Protein AF-A0A7S1TC67-F1 (afdb_monomer_lite)

Secondary structure (DSSP, 8-state):
-EEEEEETTT--EEEE-SSPPPHHHHHHHHHHHHHHHHHHHHH----SS-----S------------------------------------TT-EEEEE-TTSEEEEEEEEETTEEEEEEEEHHHHHHHHHHHHHHHHHHHHHHHHHHHHHHHTT-

Radius of gyration: 23.47 Å; chains: 1; bounding box: 38×39×73 Å

Sequence (156 aa):
EKAFLFDIVSKLYIATDSSPVHTQDFELCSDMIEVTIDVSFIYQRKSPSLSLSSAPEQEDLKRTTTRETSSTNGGNQHGGSDTCRGAGTLTSQSIAIIRLSNDTVVYQCEVAQYLALSCILRAETYDANTGIVEYNIGVFQDGLHEVIAQRKHQVA

Foldseek 3Di:
DWKFKAQLVVLDTPDIDPDDDDPVLSVVVNVVSVVLVVVLVVPVDDDPDPPDDDDDDDDDDDDDDDDDDDDDDDDDDPPPPPPVPPQDSADQARWDWDQDPVQWIWIWGDLDRSIIMTDIDGNVVCVVQVVVVVVVSVVVSVVVVVVVVVVVVVVD

pLDDT: mean 77.47, std 24.87, range [26.7, 98.31]

Organism: NCBI:txid31354

Structure (mmCIF, N/CA/C/O backbone):
data_AF-A0A7S1TC67-F1
#
_entry.id   AF-A0A7S1TC67-F1
#
loop_
_atom_site.group_PDB
_atom_site.id
_atom_site.type_symbol
_atom_site.label_atom_id
_atom_site.label_alt_id
_atom_site.label_comp_id
_atom_site.label_asym_id
_atom_site.label_entity_id
_atom_site.label_seq_id
_atom_site.pdbx_PDB_ins_code
_atom_site.Cartn_x
_atom_site.Cartn_y
_atom_site.Cartn_z
_atom_site.occupancy
_atom_site.B_iso_or_equiv
_atom_site.auth_seq_id
_atom_site.auth_comp_id
_atom_site.auth_asym_id
_atom_site.auth_atom_id
_atom_site.pdbx_PDB_model_num
ATOM 1 N N . GLU A 1 1 ? 1.084 -0.417 -12.714 1.00 92.19 1 GLU A N 1
ATOM 2 C CA . GLU A 1 1 ? 1.202 0.338 -11.450 1.00 92.19 1 GLU A CA 1
ATOM 3 C C . GLU A 1 1 ? -0.201 0.519 -10.896 1.00 92.19 1 GLU A C 1
ATOM 5 O O . GLU A 1 1 ? -1.123 0.591 -11.704 1.00 92.19 1 GLU A O 1
ATOM 10 N N . LYS A 1 2 ? -0.380 0.492 -9.573 1.00 96.69 2 LYS A N 1
ATOM 11 C CA . LYS A 1 2 ? -1.704 0.416 -8.930 1.00 96.69 2 LYS A CA 1
ATOM 12 C C . LYS A 1 2 ? -1.658 0.983 -7.510 1.00 96.69 2 LYS A C 1
ATOM 14 O O . LYS A 1 2 ? -0.614 0.878 -6.874 1.00 96.69 2 LYS A O 1
ATOM 19 N N . ALA A 1 3 ? -2.758 1.537 -6.999 1.00 97.62 3 ALA A N 1
ATOM 20 C CA . ALA A 1 3 ? -2.868 1.971 -5.604 1.00 97.62 3 ALA A CA 1
ATOM 21 C C . ALA A 1 3 ? -4.184 1.519 -4.945 1.00 97.62 3 ALA A C 1
ATOM 23 O O . ALA A 1 3 ? -5.260 1.586 -5.545 1.00 97.62 3 ALA A O 1
ATOM 24 N N . PHE A 1 4 ? -4.104 1.106 -3.681 1.00 98.31 4 PHE A N 1
ATOM 25 C CA . PHE A 1 4 ? -5.228 0.646 -2.865 1.00 98.31 4 PHE A CA 1
ATOM 26 C C . PHE A 1 4 ? -5.176 1.250 -1.461 1.00 98.31 4 PHE A C 1
ATOM 28 O O . PHE A 1 4 ? -4.121 1.264 -0.829 1.00 98.31 4 PHE A O 1
ATOM 35 N N . LEU A 1 5 ? -6.328 1.677 -0.945 1.00 97.81 5 LEU A N 1
ATOM 36 C CA . LEU A 1 5 ? -6.517 2.064 0.451 1.00 97.81 5 LEU A CA 1
ATOM 37 C C . LEU A 1 5 ? -7.263 0.939 1.179 1.00 97.81 5 LEU A C 1
ATOM 39 O O . LEU A 1 5 ? -8.482 0.823 1.050 1.00 97.81 5 LEU A O 1
ATOM 43 N N . PHE A 1 6 ? -6.527 0.105 1.906 1.00 98.00 6 PHE A N 1
ATOM 44 C CA . PHE A 1 6 ? -7.026 -1.073 2.617 1.00 98.00 6 PHE A CA 1
ATOM 45 C C . PHE A 1 6 ? -7.480 -0.759 4.041 1.00 98.00 6 PHE A C 1
ATOM 47 O O . PHE A 1 6 ? -6.770 -0.068 4.767 1.00 98.00 6 PHE A O 1
ATOM 54 N N . ASP A 1 7 ? -8.587 -1.368 4.474 1.00 96.25 7 ASP A N 1
ATOM 55 C CA . ASP A 1 7 ? -8.760 -1.750 5.877 1.00 96.25 7 ASP A CA 1
ATOM 56 C C . ASP A 1 7 ? -7.858 -2.957 6.173 1.00 96.25 7 ASP A C 1
ATOM 58 O O . ASP A 1 7 ? -7.993 -4.041 5.598 1.00 96.25 7 ASP A O 1
ATOM 62 N N . ILE A 1 8 ? -6.925 -2.742 7.093 1.00 93.88 8 ILE A N 1
ATOM 63 C CA . ILE A 1 8 ? -5.867 -3.673 7.490 1.00 93.88 8 ILE A CA 1
ATOM 64 C C . ILE A 1 8 ? -6.437 -4.970 8.092 1.00 93.88 8 ILE A C 1
ATOM 66 O O . ILE A 1 8 ? -5.820 -6.034 7.953 1.00 93.88 8 ILE A O 1
ATOM 70 N N . VAL A 1 9 ? -7.598 -4.887 8.757 1.00 92.81 9 VAL A N 1
ATOM 71 C CA . VAL A 1 9 ? -8.208 -6.004 9.494 1.00 92.81 9 VAL A CA 1
ATOM 72 C C . VAL A 1 9 ? -9.054 -6.882 8.578 1.00 92.81 9 VAL A C 1
ATOM 74 O O . VAL A 1 9 ? -8.878 -8.097 8.577 1.00 92.81 9 VAL A O 1
ATOM 77 N N . SER A 1 10 ? -9.962 -6.293 7.791 1.00 96.19 10 SER A N 1
ATOM 78 C CA . SER A 1 10 ? -10.845 -7.061 6.897 1.00 96.19 10 SER A CA 1
ATOM 79 C C . SER A 1 10 ? -10.217 -7.434 5.549 1.00 96.19 10 SER A C 1
ATOM 81 O O . SER A 1 10 ? -10.817 -8.212 4.809 1.00 96.19 10 SER A O 1
ATOM 83 N N . LYS A 1 11 ? -9.044 -6.873 5.216 1.00 95.81 11 LYS A N 1
ATOM 84 C CA . LYS A 1 11 ? -8.396 -6.939 3.889 1.00 95.81 11 LYS A CA 1
ATOM 85 C C . LYS A 1 11 ? -9.242 -6.346 2.750 1.00 95.81 11 LYS A C 1
ATOM 87 O O . LYS A 1 11 ? -8.914 -6.519 1.580 1.00 95.81 11 LYS A O 1
ATOM 92 N N . LEU A 1 12 ? -10.316 -5.617 3.058 1.00 97.12 12 LEU A N 1
ATOM 93 C CA . LEU A 1 12 ? -11.130 -4.927 2.059 1.00 97.12 12 LEU A CA 1
ATOM 94 C C . LEU A 1 12 ? -10.482 -3.589 1.690 1.00 97.12 12 LEU A C 1
ATOM 96 O O . LEU A 1 12 ? -10.128 -2.807 2.572 1.00 97.12 12 LEU A O 1
ATOM 100 N N . TYR A 1 13 ? -10.373 -3.280 0.396 1.00 97.38 13 TYR A N 1
ATOM 101 C CA . TYR A 1 13 ? -10.018 -1.928 -0.034 1.00 97.38 13 TYR A CA 1
ATOM 102 C C . TYR A 1 13 ? -11.262 -1.029 -0.060 1.00 97.38 13 TYR A C 1
ATOM 104 O O . TYR A 1 13 ? -12.306 -1.385 -0.603 1.00 97.38 13 TYR A O 1
ATOM 112 N N . ILE A 1 14 ? -11.146 0.152 0.543 1.00 96.19 14 ILE A N 1
ATOM 113 C CA . ILE A 1 14 ? -12.201 1.173 0.615 1.00 96.19 14 ILE A CA 1
ATOM 114 C C . ILE A 1 14 ? -12.146 2.079 -0.621 1.00 96.19 14 ILE A C 1
ATOM 116 O O . ILE A 1 14 ? -13.174 2.551 -1.105 1.00 96.19 14 ILE A O 1
ATOM 120 N N . ALA A 1 15 ? -10.940 2.315 -1.141 1.00 97.19 15 ALA A N 1
ATOM 121 C CA . ALA A 1 15 ? -10.695 3.097 -2.345 1.00 97.19 15 ALA A CA 1
ATOM 122 C C . ALA A 1 15 ? -9.517 2.522 -3.142 1.00 97.19 15 ALA A C 1
ATOM 124 O O . ALA A 1 15 ? -8.658 1.820 -2.608 1.00 97.19 15 ALA A O 1
ATOM 125 N N . THR A 1 16 ? -9.479 2.836 -4.431 1.00 98.00 16 THR A N 1
ATOM 126 C CA . THR A 1 16 ? -8.395 2.497 -5.357 1.00 98.00 16 THR A CA 1
ATOM 127 C C . THR A 1 16 ? -8.344 3.556 -6.459 1.00 98.00 16 THR A C 1
ATOM 129 O O . THR A 1 16 ? -9.313 4.297 -6.646 1.00 98.00 16 THR A O 1
ATOM 132 N N . ASP A 1 17 ? -7.220 3.669 -7.163 1.00 96.81 17 ASP A N 1
ATOM 133 C CA . ASP A 1 17 ? -7.106 4.551 -8.325 1.00 96.81 17 ASP A CA 1
ATOM 134 C C . ASP A 1 17 ? -7.966 4.060 -9.512 1.00 96.81 17 ASP A C 1
ATOM 136 O O . ASP A 1 17 ? -8.466 2.933 -9.524 1.00 96.81 17 ASP A O 1
ATOM 140 N N . SER A 1 18 ? -8.130 4.908 -10.530 1.00 97.19 18 SER A N 1
ATOM 141 C CA . SER A 1 18 ? -9.044 4.681 -11.658 1.00 97.19 18 SER A CA 1
ATOM 142 C C . SER A 1 18 ? -8.618 3.594 -12.652 1.00 97.19 18 SER A C 1
ATOM 144 O O . SER A 1 18 ? -9.414 3.248 -13.529 1.00 97.19 18 SER A O 1
ATOM 146 N N . SER A 1 19 ? -7.400 3.047 -12.556 1.00 96.25 19 SER A N 1
ATOM 147 C CA . SER A 1 19 ? -6.997 1.912 -13.393 1.00 96.25 19 SER A CA 1
ATOM 148 C C . SER A 1 19 ? -7.781 0.634 -13.034 1.00 96.25 19 SER A C 1
ATOM 150 O O . SER A 1 19 ? -8.178 0.461 -11.876 1.00 96.25 19 SER A O 1
ATOM 152 N N . PRO A 1 20 ? -8.015 -0.287 -13.990 1.00 96.19 20 PRO A N 1
ATOM 153 C CA . PRO A 1 20 ? -8.668 -1.564 -13.708 1.00 96.19 20 PRO A CA 1
ATOM 154 C C . PRO A 1 20 ? -7.972 -2.342 -12.583 1.00 96.19 20 PRO A C 1
ATOM 156 O O . PRO A 1 20 ? -6.748 -2.370 -12.500 1.00 96.19 20 PRO A O 1
ATOM 159 N N . VAL A 1 21 ? -8.755 -2.990 -11.718 1.00 96.38 21 VAL A N 1
ATOM 160 C CA . VAL A 1 21 ? -8.229 -3.842 -10.641 1.00 96.38 21 VAL A CA 1
ATOM 161 C C . VAL A 1 21 ? -8.003 -5.255 -11.176 1.00 96.38 21 VAL A C 1
ATOM 163 O O . VAL A 1 21 ? -8.932 -5.872 -11.701 1.00 96.38 21 VAL A O 1
ATOM 166 N N . HIS A 1 22 ? -6.793 -5.785 -11.004 1.00 96.19 22 HIS A N 1
ATOM 167 C CA . HIS A 1 22 ? -6.491 -7.196 -11.233 1.00 96.19 22 HIS A CA 1
ATOM 168 C C . HIS A 1 22 ? -6.479 -7.965 -9.907 1.00 96.19 22 HIS A C 1
ATOM 170 O O . HIS A 1 22 ? -5.989 -7.467 -8.896 1.00 96.19 22 HIS A O 1
ATOM 176 N N . THR A 1 23 ? -6.988 -9.201 -9.907 1.00 96.25 23 THR A N 1
ATOM 177 C CA . THR A 1 23 ? -7.049 -10.045 -8.698 1.00 96.25 23 THR A CA 1
ATOM 178 C C . THR A 1 23 ? -5.665 -10.298 -8.097 1.00 96.25 23 THR A C 1
ATOM 180 O O . THR A 1 23 ? -5.510 -10.237 -6.884 1.00 96.25 23 THR A O 1
ATOM 183 N N . GLN A 1 24 ? -4.649 -10.486 -8.944 1.00 95.94 24 GLN A N 1
ATOM 184 C CA . GLN A 1 24 ? -3.265 -10.729 -8.519 1.00 95.94 24 GLN A CA 1
ATOM 185 C C . GLN A 1 24 ? -2.649 -9.533 -7.776 1.00 95.94 24 GLN A C 1
ATOM 187 O O . GLN A 1 24 ? -1.897 -9.730 -6.827 1.00 95.94 24 GLN A O 1
ATOM 192 N N . ASP A 1 25 ? -2.995 -8.300 -8.167 1.00 97.12 25 ASP A N 1
ATOM 193 C CA . ASP A 1 25 ? -2.539 -7.086 -7.476 1.00 97.12 25 ASP A CA 1
ATOM 194 C C . ASP A 1 25 ? -3.147 -7.000 -6.066 1.00 97.12 25 ASP A C 1
ATOM 196 O O . ASP A 1 25 ? -2.471 -6.625 -5.109 1.00 97.12 25 ASP A O 1
ATOM 200 N N . PHE A 1 26 ? -4.423 -7.381 -5.931 1.00 97.56 26 PHE A N 1
ATOM 201 C CA . PHE A 1 26 ? -5.113 -7.452 -4.643 1.00 97.56 26 PHE A CA 1
ATOM 202 C C . PHE A 1 26 ? -4.522 -8.542 -3.737 1.00 97.56 26 PHE A C 1
ATOM 204 O O . PHE A 1 26 ? -4.230 -8.258 -2.578 1.00 97.56 26 PHE A O 1
ATOM 211 N N . GLU A 1 27 ? -4.317 -9.756 -4.259 1.00 97.69 27 GLU A N 1
ATOM 212 C CA . GLU A 1 27 ? -3.705 -10.879 -3.530 1.00 97.69 27 GLU A CA 1
ATOM 213 C C . GLU A 1 27 ? -2.305 -10.497 -3.025 1.00 97.69 27 GLU A C 1
ATOM 215 O O . GLU A 1 27 ? -2.046 -10.550 -1.824 1.00 97.69 27 GLU A O 1
ATOM 220 N N . LEU A 1 28 ? -1.447 -9.970 -3.907 1.00 97.19 28 LEU A N 1
ATOM 221 C CA . LEU A 1 28 ? -0.097 -9.517 -3.562 1.00 97.19 28 LEU A CA 1
ATOM 222 C C . LEU A 1 28 ? -0.090 -8.433 -2.471 1.00 97.19 28 LEU A C 1
ATOM 224 O O . LEU A 1 28 ? 0.735 -8.472 -1.556 1.00 97.19 28 LEU A O 1
ATOM 228 N N . CYS A 1 29 ? -0.993 -7.450 -2.551 1.00 97.81 29 CYS A N 1
ATOM 229 C CA . CYS A 1 29 ? -1.106 -6.433 -1.509 1.00 97.81 29 CYS A CA 1
ATOM 230 C C . CYS A 1 29 ? -1.700 -6.980 -0.202 1.00 97.81 29 CYS A C 1
ATOM 232 O O . CYS A 1 29 ? -1.298 -6.505 0.858 1.00 97.81 29 CYS A O 1
ATOM 234 N N . SER A 1 30 ? -2.605 -7.964 -0.255 1.00 97.00 30 SER A N 1
ATOM 235 C CA . SER A 1 30 ? -3.173 -8.632 0.925 1.00 97.00 30 SER A CA 1
ATOM 236 C C . SER A 1 30 ? -2.093 -9.386 1.706 1.00 97.00 30 SER A C 1
ATOM 238 O O . SER A 1 30 ? -1.922 -9.137 2.903 1.00 97.00 30 SER A O 1
ATOM 240 N N . ASP A 1 31 ? -1.312 -10.221 1.014 1.00 97.56 31 ASP A N 1
ATOM 241 C CA . ASP A 1 31 ? -0.184 -10.975 1.577 1.00 97.56 31 ASP A CA 1
ATOM 242 C C . ASP A 1 31 ? 0.856 -10.027 2.199 1.00 97.56 31 ASP A C 1
ATOM 244 O O . ASP A 1 31 ? 1.359 -10.259 3.300 1.00 97.56 31 ASP A O 1
ATOM 248 N N . MET A 1 32 ? 1.127 -8.895 1.538 1.00 96.19 32 MET A N 1
ATOM 249 C CA . MET A 1 32 ? 2.003 -7.840 2.055 1.00 96.19 32 MET A CA 1
ATOM 250 C C . MET A 1 32 ? 1.502 -7.257 3.389 1.00 96.19 32 MET A C 1
ATOM 252 O O . MET A 1 32 ? 2.318 -7.003 4.274 1.00 96.19 32 MET A O 1
ATOM 256 N N . ILE A 1 33 ? 0.183 -7.084 3.588 1.00 95.75 33 ILE A N 1
ATOM 257 C CA . ILE A 1 33 ? -0.347 -6.644 4.895 1.00 95.75 33 ILE A CA 1
ATOM 258 C C . ILE A 1 33 ? -0.012 -7.672 5.989 1.00 95.75 33 ILE A C 1
ATOM 260 O O . ILE A 1 33 ? 0.333 -7.286 7.104 1.00 95.75 33 ILE A O 1
ATOM 264 N N . GLU A 1 34 ? -0.131 -8.970 5.700 1.00 94.94 34 GLU A N 1
ATOM 265 C CA . GLU A 1 34 ? 0.144 -10.034 6.677 1.00 94.94 34 GLU A CA 1
ATOM 266 C C . GLU A 1 34 ? 1.629 -10.094 7.040 1.00 94.94 34 GLU A C 1
ATOM 268 O O . GLU A 1 34 ? 1.964 -10.027 8.222 1.00 94.94 34 GLU A O 1
ATOM 273 N N . VAL A 1 35 ? 2.521 -10.072 6.043 1.00 94.94 35 VAL A N 1
ATOM 274 C CA . VAL A 1 35 ? 3.978 -10.027 6.261 1.00 94.94 35 VAL A CA 1
ATOM 275 C C . VAL A 1 35 ? 4.381 -8.822 7.117 1.00 94.94 35 VAL A C 1
ATOM 277 O O . VAL A 1 35 ? 5.131 -8.978 8.083 1.00 94.94 35 VAL A O 1
ATOM 280 N N . THR A 1 36 ? 3.867 -7.626 6.812 1.00 93.31 36 THR A N 1
ATOM 281 C CA . THR A 1 36 ? 4.156 -6.412 7.594 1.00 93.31 36 THR A CA 1
ATOM 282 C C . THR A 1 36 ? 3.664 -6.541 9.039 1.00 93.31 36 THR A C 1
ATOM 284 O O . THR A 1 36 ? 4.400 -6.218 9.974 1.00 93.31 36 THR A O 1
ATOM 287 N N . ILE A 1 37 ? 2.447 -7.056 9.246 1.00 91.81 37 ILE A N 1
ATOM 288 C CA . ILE A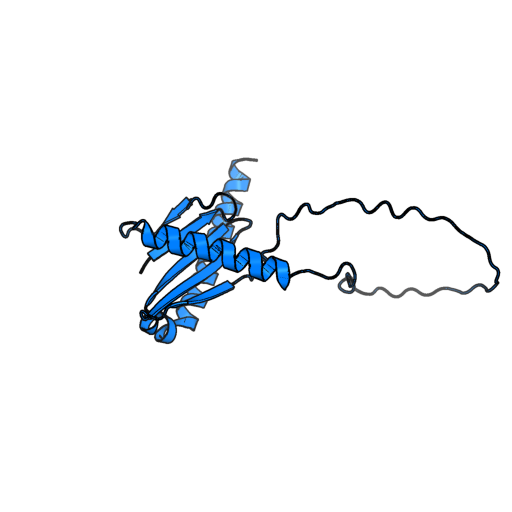 1 37 ? 1.873 -7.279 10.580 1.00 91.81 37 ILE A CA 1
ATOM 289 C C . ILE A 1 37 ? 2.712 -8.279 11.388 1.00 91.81 37 ILE A C 1
ATOM 291 O O . ILE A 1 37 ? 3.058 -7.983 12.535 1.00 91.81 37 ILE A O 1
ATOM 295 N N . ASP A 1 38 ? 3.058 -9.429 10.812 1.00 93.00 38 ASP A N 1
ATOM 296 C CA . ASP A 1 38 ? 3.784 -10.503 11.498 1.00 93.00 38 ASP A CA 1
ATOM 297 C C . ASP A 1 38 ? 5.206 -10.075 11.885 1.00 93.00 38 ASP A C 1
ATOM 299 O O . ASP A 1 38 ? 5.651 -10.302 13.016 1.00 93.00 38 ASP A O 1
ATOM 303 N N . VAL A 1 39 ? 5.903 -9.365 10.993 1.00 91.81 39 VAL A N 1
ATOM 304 C CA . VAL A 1 39 ? 7.220 -8.780 11.287 1.00 91.81 39 VAL A CA 1
ATOM 305 C C . VAL A 1 39 ? 7.111 -7.734 12.406 1.00 91.81 39 VAL A C 1
ATOM 307 O O . VAL A 1 39 ? 7.900 -7.776 13.358 1.00 91.81 39 VAL A O 1
ATOM 310 N N . SER A 1 40 ? 6.100 -6.856 12.381 1.00 89.06 40 SER A N 1
ATOM 311 C CA . SER A 1 40 ? 5.832 -5.927 13.490 1.00 89.06 40 SER A CA 1
ATOM 312 C C . SER A 1 40 ? 5.491 -6.652 14.803 1.00 89.06 40 SER A C 1
ATOM 314 O O . SER A 1 40 ? 5.948 -6.224 15.863 1.00 89.06 40 SER A O 1
ATOM 316 N N . PHE A 1 41 ? 4.772 -7.781 14.790 1.00 86.94 41 PHE A N 1
ATOM 317 C CA . PHE A 1 41 ? 4.498 -8.570 16.004 1.00 86.94 41 PHE A CA 1
ATOM 318 C C . PHE A 1 41 ? 5.761 -9.161 16.652 1.00 86.94 41 PHE A C 1
ATOM 320 O O . PHE A 1 41 ? 5.814 -9.311 17.883 1.00 86.94 41 PHE A O 1
ATOM 327 N N . ILE A 1 42 ? 6.774 -9.498 15.848 1.00 89.12 42 ILE A N 1
ATOM 328 C CA . ILE A 1 42 ? 8.058 -10.024 16.329 1.00 89.12 42 ILE A CA 1
ATOM 329 C C . ILE A 1 42 ? 8.927 -8.891 16.888 1.00 89.12 42 ILE A C 1
ATOM 331 O O . ILE A 1 42 ? 9.393 -8.993 18.026 1.00 89.12 42 ILE A O 1
ATOM 335 N N . TYR A 1 43 ? 9.130 -7.819 16.114 1.00 87.00 43 TYR A N 1
ATOM 336 C CA . TYR A 1 43 ? 10.167 -6.813 16.386 1.00 87.00 43 TYR A CA 1
ATOM 337 C C . TYR A 1 43 ? 9.662 -5.505 17.010 1.00 87.00 43 TYR A C 1
ATOM 339 O O . TYR A 1 43 ? 10.438 -4.814 17.665 1.00 87.00 43 TYR A O 1
ATOM 347 N N . GLN A 1 44 ? 8.374 -5.170 16.883 1.00 76.94 44 GLN A N 1
ATOM 348 C CA . GLN A 1 44 ? 7.792 -3.915 17.387 1.00 76.94 44 GLN A CA 1
ATOM 349 C C . GLN A 1 44 ? 7.105 -4.070 18.756 1.00 76.94 44 GLN A C 1
ATOM 351 O O . GLN A 1 44 ? 6.287 -3.248 19.180 1.00 76.94 44 GLN A O 1
ATOM 356 N N . ARG A 1 45 ? 7.475 -5.119 19.499 1.00 67.06 45 ARG A N 1
ATOM 357 C CA . ARG A 1 45 ? 7.039 -5.336 20.879 1.00 67.06 45 ARG A CA 1
ATOM 358 C C . ARG A 1 45 ? 7.707 -4.322 21.806 1.00 67.06 45 ARG A C 1
ATOM 360 O O . ARG A 1 45 ? 8.843 -4.519 22.232 1.00 67.06 45 ARG A O 1
ATOM 367 N N . LYS A 1 46 ? 6.973 -3.268 22.178 1.00 63.88 46 LYS A N 1
ATOM 368 C CA . LYS A 1 46 ? 7.345 -2.413 23.316 1.00 63.88 46 LYS A CA 1
ATOM 369 C C . LYS A 1 46 ? 7.562 -3.304 24.543 1.00 63.88 46 LYS A C 1
ATOM 371 O O . LYS A 1 46 ? 6.697 -4.115 24.879 1.00 63.88 46 LYS A O 1
ATOM 376 N N . SER A 1 47 ? 8.715 -3.175 25.193 1.00 55.81 47 SER A N 1
ATOM 377 C CA . SER A 1 47 ? 8.990 -3.862 26.454 1.00 55.81 47 SER A CA 1
ATOM 378 C C . SER A 1 47 ? 7.929 -3.480 27.500 1.00 55.81 47 SER A C 1
ATOM 380 O O . SER A 1 47 ? 7.534 -2.315 27.542 1.00 55.81 47 SER A O 1
ATOM 382 N N . PRO A 1 48 ? 7.498 -4.391 28.397 1.00 55.03 48 PRO A N 1
ATOM 383 C CA . PRO A 1 48 ? 6.593 -4.063 29.513 1.00 55.03 48 PRO A CA 1
ATOM 384 C C . PRO A 1 48 ? 7.174 -3.096 30.568 1.00 55.03 48 PRO A C 1
ATOM 386 O O . PRO A 1 48 ? 6.632 -2.954 31.660 1.00 55.03 48 PRO A O 1
ATOM 389 N N . SER A 1 49 ? 8.304 -2.461 30.269 1.00 51.78 49 SER A N 1
ATOM 390 C CA . SER A 1 49 ? 9.046 -1.517 31.094 1.00 51.78 49 SER A CA 1
ATOM 391 C C . SER A 1 49 ? 9.697 -0.465 30.186 1.00 51.78 49 SER A C 1
ATOM 393 O O . SER A 1 49 ? 9.932 -0.728 29.005 1.00 51.78 49 SER A O 1
ATOM 395 N N . LEU A 1 50 ? 9.998 0.712 30.755 1.00 50.28 50 LEU A N 1
ATOM 396 C CA . LEU A 1 50 ? 10.409 1.960 30.076 1.00 50.28 50 LEU A CA 1
ATOM 397 C C . LEU A 1 50 ? 9.272 2.848 29.529 1.00 50.28 50 LEU A C 1
ATOM 399 O O . LEU A 1 50 ? 9.415 3.511 28.507 1.00 50.28 50 LEU A O 1
ATOM 403 N N . SER A 1 51 ? 8.185 2.989 30.292 1.00 42.84 51 SER A N 1
ATOM 404 C CA . SER A 1 51 ? 7.433 4.252 30.325 1.00 42.84 51 SER A CA 1
ATOM 405 C C . SER A 1 51 ? 8.162 5.269 31.223 1.00 42.84 51 SER A C 1
ATOM 407 O O . SER A 1 51 ? 7.760 5.501 32.363 1.00 42.84 51 SER A O 1
ATOM 409 N N . LEU A 1 52 ? 9.269 5.838 30.738 1.00 48.28 52 LEU A N 1
ATOM 410 C CA . LEU A 1 52 ? 10.006 6.923 31.401 1.00 48.28 52 LEU A CA 1
ATOM 411 C C . LEU A 1 52 ? 10.298 8.048 30.395 1.00 48.28 52 LEU A C 1
ATOM 413 O O . LEU A 1 52 ? 10.595 7.759 29.243 1.00 48.28 52 LEU A O 1
ATOM 417 N N . SER A 1 53 ? 10.171 9.293 30.877 1.00 40.25 53 SER A N 1
ATOM 418 C CA . SER A 1 53 ? 10.263 10.587 30.165 1.00 40.25 53 SER A CA 1
ATOM 419 C C . SER A 1 53 ? 9.333 10.755 28.944 1.00 40.25 53 SER A C 1
ATOM 421 O O . SER A 1 53 ? 9.606 10.359 27.818 1.00 40.25 53 SER A O 1
ATOM 423 N N . SER A 1 54 ? 8.210 11.454 29.103 1.00 38.78 54 SER A N 1
ATOM 424 C CA . SER A 1 54 ? 8.250 12.919 28.994 1.00 38.78 54 SER A CA 1
ATOM 425 C C . SER A 1 54 ? 7.108 13.592 29.771 1.00 38.78 54 SER A C 1
ATOM 427 O O . SER A 1 54 ? 6.033 13.868 29.246 1.00 38.78 54 SER A O 1
ATOM 429 N N . ALA A 1 55 ? 7.380 13.908 31.035 1.00 40.00 55 ALA A N 1
ATOM 430 C CA . ALA A 1 55 ? 6.677 14.946 31.784 1.00 40.00 55 ALA A CA 1
ATOM 431 C C . ALA A 1 55 ? 7.723 16.005 32.181 1.00 40.00 55 ALA A C 1
ATOM 433 O O . ALA A 1 55 ? 8.847 15.613 32.509 1.00 40.00 55 ALA A O 1
ATOM 434 N N . PRO A 1 56 ? 7.416 17.312 32.109 1.00 37.62 56 PRO A N 1
ATOM 435 C CA . PRO A 1 56 ? 8.377 18.354 32.450 1.00 37.62 56 PRO A CA 1
ATOM 436 C C . PRO A 1 56 ? 8.664 18.355 33.955 1.00 37.62 56 PRO A C 1
ATOM 438 O O . PRO A 1 56 ? 7.751 18.225 34.771 1.00 37.62 56 PRO A O 1
ATOM 441 N N . GLU A 1 57 ? 9.934 18.519 34.314 1.00 34.28 57 GLU A N 1
ATOM 442 C CA . GLU A 1 57 ? 10.371 18.612 35.704 1.00 34.28 57 GLU A CA 1
ATOM 443 C C . GLU A 1 57 ? 9.829 19.890 36.364 1.00 34.28 57 GLU A C 1
ATOM 445 O O . GLU A 1 57 ? 10.028 21.001 35.872 1.00 34.28 57 GLU A O 1
ATOM 450 N N . GLN A 1 58 ? 9.189 19.730 37.521 1.00 38.72 58 GLN A N 1
ATOM 451 C CA . GLN A 1 58 ? 9.135 20.767 38.546 1.00 38.72 58 GLN A CA 1
ATOM 452 C C . GLN A 1 58 ? 9.823 20.211 39.788 1.00 38.72 58 GLN A C 1
ATOM 454 O O . GLN A 1 58 ? 9.341 19.257 40.399 1.00 38.72 58 GLN A O 1
ATOM 459 N N . GLU A 1 59 ? 10.967 20.797 40.141 1.00 40.41 59 GLU A N 1
ATOM 460 C CA . GLU A 1 59 ? 11.580 20.564 41.443 1.00 40.41 59 GLU A CA 1
ATOM 461 C C . GLU A 1 59 ? 10.671 21.122 42.543 1.00 40.41 59 GLU A C 1
ATOM 463 O O . GLU A 1 59 ? 10.316 22.299 42.510 1.00 40.41 59 GLU A O 1
ATOM 468 N N . ASP A 1 60 ? 10.387 20.323 43.573 1.00 34.16 60 ASP A N 1
ATOM 469 C CA . ASP A 1 60 ? 10.340 20.874 44.927 1.00 34.16 60 ASP A CA 1
ATOM 470 C C . ASP A 1 60 ? 10.815 19.846 45.969 1.00 34.16 60 ASP A C 1
ATOM 472 O O . ASP A 1 60 ? 10.717 18.627 45.807 1.00 34.16 60 ASP A O 1
ATOM 476 N N . LEU A 1 61 ? 11.408 20.360 47.040 1.00 47.94 61 LEU A N 1
ATOM 477 C CA . LEU A 1 61 ? 12.391 19.687 47.877 1.00 47.94 61 LEU A CA 1
ATOM 478 C C . LEU A 1 61 ? 11.899 19.573 49.324 1.00 47.94 61 LEU A C 1
ATOM 480 O O . LEU A 1 61 ? 11.906 20.572 50.047 1.00 47.94 61 LEU A O 1
ATOM 484 N N . LYS A 1 62 ? 11.610 18.353 49.824 1.00 34.41 62 LYS A N 1
ATOM 485 C CA . LYS A 1 62 ? 11.720 18.054 51.276 1.00 34.41 62 LYS A CA 1
ATOM 486 C C . LYS A 1 62 ? 11.665 16.568 51.703 1.00 34.41 62 LYS A C 1
ATOM 488 O O . LYS A 1 62 ? 10.610 15.957 51.770 1.00 34.41 62 LYS A O 1
ATOM 493 N N . ARG A 1 63 ? 12.802 16.133 52.271 1.00 31.09 63 ARG A N 1
ATOM 494 C CA . ARG A 1 63 ? 12.940 15.607 53.656 1.00 31.09 63 ARG A CA 1
ATOM 495 C C . ARG A 1 63 ? 12.538 14.154 53.999 1.00 31.09 63 ARG A C 1
ATOM 497 O O . ARG A 1 63 ? 11.482 13.893 54.555 1.00 31.09 63 ARG A O 1
ATOM 504 N N . THR A 1 64 ? 13.539 13.280 53.872 1.00 26.70 64 THR A N 1
ATOM 505 C CA . THR A 1 64 ? 14.179 12.500 54.967 1.00 26.70 64 THR A CA 1
ATOM 506 C C . THR A 1 64 ? 13.318 11.844 56.067 1.00 26.70 64 THR A C 1
ATOM 508 O O . THR A 1 64 ? 12.845 12.540 56.960 1.00 26.70 64 THR A O 1
ATOM 511 N N . THR A 1 65 ? 13.281 10.500 56.094 1.00 31.25 65 THR A N 1
ATOM 512 C CA . THR A 1 65 ? 13.369 9.534 57.244 1.00 31.25 65 THR A CA 1
ATOM 513 C C . THR A 1 65 ? 12.903 8.139 56.752 1.00 31.25 65 THR A C 1
ATOM 515 O O . THR A 1 65 ? 12.124 8.094 55.809 1.00 31.25 65 THR A O 1
ATOM 518 N N . THR A 1 66 ? 13.280 6.949 57.256 1.00 30.45 66 THR A N 1
ATOM 519 C CA . THR A 1 66 ? 14.445 6.414 58.013 1.00 30.45 66 THR A CA 1
ATOM 520 C C . THR A 1 66 ? 14.529 4.885 57.724 1.00 30.45 66 THR A C 1
ATOM 522 O O . THR A 1 66 ? 13.589 4.317 57.173 1.00 30.45 66 THR A O 1
ATOM 525 N N . ARG A 1 67 ? 15.645 4.201 58.037 1.00 34.03 67 ARG A N 1
ATOM 526 C CA . ARG A 1 67 ? 15.805 2.727 57.919 1.00 34.03 67 ARG A CA 1
ATOM 527 C C . ARG A 1 67 ? 14.976 1.949 58.959 1.00 34.03 67 ARG A C 1
ATOM 529 O O . ARG A 1 67 ? 14.936 2.397 60.095 1.00 34.03 67 ARG A O 1
ATOM 536 N N . GLU A 1 68 ? 14.508 0.736 58.626 1.00 28.72 68 GLU A N 1
ATOM 537 C CA . GLU A 1 68 ? 15.008 -0.523 59.238 1.00 28.72 68 GLU A CA 1
ATOM 538 C C . GLU A 1 68 ? 14.468 -1.823 58.586 1.00 28.72 68 GLU A C 1
ATOM 540 O O . GLU A 1 68 ? 13.635 -1.796 57.684 1.00 28.72 68 GLU A O 1
ATOM 545 N N . THR A 1 69 ? 15.064 -2.956 58.975 1.00 30.61 69 THR A N 1
ATOM 546 C CA . THR A 1 69 ? 15.038 -4.297 58.343 1.00 30.61 69 THR A CA 1
ATOM 547 C C . THR A 1 69 ? 14.067 -5.293 58.992 1.00 30.61 69 THR A C 1
ATOM 549 O O . THR A 1 69 ? 13.979 -5.309 60.215 1.00 30.61 69 THR A O 1
ATOM 552 N N . SER A 1 70 ? 13.498 -6.245 58.226 1.00 34.19 70 SER A N 1
ATOM 553 C CA . SER A 1 70 ? 13.577 -7.719 58.471 1.00 34.19 70 SER A CA 1
ATOM 554 C C . SER A 1 70 ? 12.569 -8.565 57.650 1.00 34.19 70 SER A C 1
ATOM 556 O O . SER A 1 70 ? 11.677 -8.044 56.989 1.00 34.19 70 SER A O 1
ATOM 558 N N . SER A 1 71 ? 12.800 -9.885 57.621 1.00 31.59 71 SER A N 1
ATOM 559 C CA . SER A 1 71 ? 12.239 -10.905 56.711 1.00 31.59 71 SER A CA 1
ATOM 560 C C . SER A 1 71 ? 10.802 -11.379 57.008 1.00 31.59 71 SER A C 1
ATOM 562 O O . SE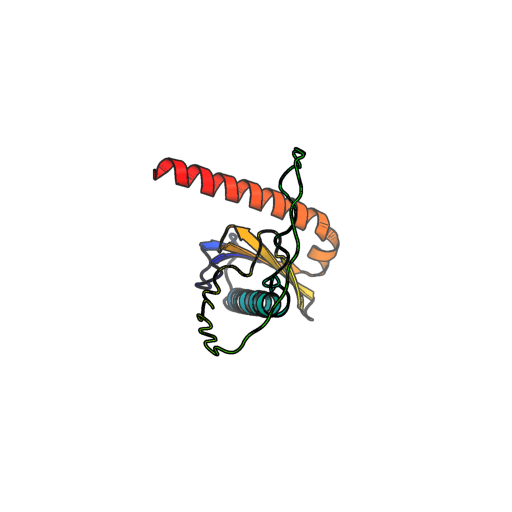R A 1 71 ? 10.432 -11.457 58.174 1.00 31.59 71 SER A O 1
ATOM 564 N N . THR A 1 72 ? 10.069 -11.913 56.009 1.00 29.34 72 THR A N 1
ATOM 565 C CA . THR A 1 72 ? 9.734 -13.370 55.900 1.00 29.34 72 THR A CA 1
ATOM 566 C C . THR A 1 72 ? 8.836 -13.764 54.699 1.00 29.34 72 THR A C 1
ATOM 568 O O . THR A 1 72 ? 7.959 -13.025 54.278 1.00 29.34 72 THR A O 1
ATOM 571 N N . ASN A 1 73 ? 9.093 -14.975 54.181 1.00 34.03 73 ASN A N 1
ATOM 572 C CA . ASN A 1 73 ? 8.239 -15.961 53.483 1.00 34.03 73 ASN A CA 1
ATOM 573 C C . ASN A 1 73 ? 6.974 -15.575 52.668 1.00 34.03 73 ASN A C 1
ATOM 575 O O . ASN A 1 73 ? 5.930 -15.271 53.226 1.00 34.03 73 ASN A O 1
ATOM 579 N N . GLY A 1 74 ? 7.006 -15.957 51.380 1.00 31.08 74 GLY A N 1
ATOM 580 C CA . GLY A 1 74 ? 6.162 -17.051 50.854 1.00 31.08 74 GLY A CA 1
ATOM 581 C C . GLY A 1 74 ? 4.719 -16.748 50.413 1.00 31.08 74 GLY A C 1
ATOM 582 O O . GLY A 1 74 ? 3.818 -16.639 51.235 1.00 31.08 74 GLY A O 1
ATOM 583 N N . GLY A 1 75 ? 4.462 -16.788 49.099 1.00 29.48 75 GLY A N 1
ATOM 584 C CA . GLY A 1 75 ? 3.101 -16.755 48.544 1.00 29.48 75 GLY A CA 1
ATOM 585 C C . GLY A 1 75 ? 3.075 -16.793 47.015 1.00 29.48 75 GLY A C 1
ATOM 586 O O . GLY A 1 75 ? 3.187 -15.760 46.365 1.00 29.48 75 GLY A O 1
ATOM 587 N N . ASN A 1 76 ? 2.939 -17.984 46.427 1.00 42.19 76 ASN A N 1
ATOM 588 C CA . ASN A 1 76 ? 2.966 -18.172 44.975 1.00 42.19 76 ASN A CA 1
ATOM 589 C C . ASN A 1 76 ? 1.560 -18.022 44.363 1.00 42.19 76 ASN A C 1
ATOM 591 O O . ASN A 1 76 ? 0.767 -18.957 44.435 1.00 42.19 76 ASN A O 1
ATOM 595 N N . GLN A 1 77 ? 1.254 -16.873 43.752 1.00 38.47 77 GLN A N 1
ATOM 596 C CA . GLN A 1 77 ? 0.054 -16.672 42.922 1.00 38.47 77 GLN A CA 1
ATOM 597 C C . GLN A 1 77 ? 0.380 -15.792 41.707 1.00 38.47 77 GLN A C 1
ATOM 599 O O . GLN A 1 77 ? 0.090 -14.597 41.686 1.00 38.47 77 GLN A O 1
ATOM 604 N N . HIS A 1 78 ? 0.992 -16.381 40.677 1.00 37.28 78 HIS A N 1
ATOM 605 C CA . HIS A 1 78 ? 1.188 -15.700 39.395 1.00 37.28 78 HIS A CA 1
ATOM 606 C C . HIS A 1 78 ? -0.086 -15.810 38.544 1.00 37.28 78 HIS A C 1
ATOM 608 O O . HIS A 1 78 ? -0.170 -16.587 37.597 1.00 37.28 78 HIS A O 1
ATOM 614 N N . GLY A 1 79 ? -1.105 -15.034 38.924 1.00 36.72 79 GLY A N 1
ATOM 615 C CA . GLY A 1 79 ? -2.287 -14.788 38.100 1.00 36.72 79 GLY A CA 1
ATOM 616 C C . GLY A 1 79 ? -1.926 -13.902 36.910 1.00 36.72 79 GLY A C 1
ATOM 617 O O . GLY A 1 79 ? -2.249 -12.718 36.903 1.00 36.72 79 GLY A O 1
ATOM 618 N N . GLY A 1 80 ? -1.215 -14.462 35.930 1.00 34.72 80 GLY A N 1
ATOM 619 C CA . GLY A 1 80 ? -0.945 -13.791 34.663 1.00 34.72 80 GLY A CA 1
ATOM 620 C C . GLY A 1 80 ? -2.249 -13.637 33.892 1.00 34.72 80 GLY A C 1
ATOM 621 O O . GLY A 1 80 ? -2.754 -14.609 33.343 1.00 34.72 80 GLY A O 1
ATOM 622 N N . SER A 1 81 ? -2.821 -12.432 33.876 1.00 42.34 81 SER A N 1
ATOM 623 C CA . SER A 1 81 ? -3.970 -12.149 33.022 1.00 42.34 81 SER A CA 1
ATOM 624 C C . SER A 1 81 ? -3.527 -12.167 31.562 1.00 42.34 81 SER A C 1
ATOM 626 O O . SER A 1 81 ? -2.716 -11.324 31.169 1.00 42.34 81 SER A O 1
ATOM 628 N N . ASP A 1 82 ? -4.099 -13.061 30.758 1.00 41.19 82 ASP A N 1
ATOM 629 C CA . ASP A 1 82 ? -3.966 -13.042 29.303 1.00 41.19 82 ASP A CA 1
ATOM 630 C C . ASP A 1 82 ? -4.636 -11.783 28.728 1.00 41.19 82 ASP A C 1
ATOM 632 O O . ASP A 1 82 ? -5.789 -11.778 28.301 1.00 41.19 82 ASP A O 1
ATOM 636 N N . THR A 1 83 ? -3.898 -10.674 28.719 1.00 43.75 83 THR A N 1
ATOM 637 C CA . THR A 1 83 ? -4.263 -9.425 28.039 1.00 43.75 83 THR A CA 1
ATOM 638 C C . THR A 1 83 ? -3.598 -9.332 26.667 1.00 43.75 83 THR A C 1
ATOM 640 O O . THR A 1 83 ? -3.221 -8.257 26.204 1.00 43.75 83 THR A O 1
ATOM 643 N N . CYS A 1 84 ? -3.532 -10.457 25.950 1.00 44.28 84 CYS A N 1
ATOM 644 C CA . CYS A 1 84 ? -3.187 -10.534 24.528 1.00 44.28 84 CYS A CA 1
ATOM 645 C C . CYS A 1 84 ? -4.318 -9.991 23.628 1.00 44.28 84 CYS A C 1
ATOM 647 O O . CYS A 1 84 ? -4.717 -10.594 22.635 1.00 44.28 84 CYS A O 1
ATOM 649 N N . ARG A 1 85 ? -4.814 -8.788 23.942 1.00 41.97 85 ARG A N 1
ATOM 650 C CA . ARG A 1 85 ? -5.752 -8.029 23.108 1.00 41.97 85 ARG A CA 1
ATOM 651 C C . ARG A 1 85 ? -4.969 -7.216 22.071 1.00 41.97 85 ARG A C 1
ATOM 653 O O . ARG A 1 85 ? -4.956 -5.988 22.089 1.00 41.97 85 ARG A O 1
ATOM 660 N N . GLY A 1 86 ? -4.256 -7.937 21.205 1.00 46.72 86 GLY A N 1
ATOM 661 C CA . GLY A 1 86 ? -3.398 -7.384 20.159 1.00 46.72 86 GLY A CA 1
ATOM 662 C C . GLY A 1 86 ? -4.202 -6.745 19.030 1.00 46.72 86 GLY A C 1
ATOM 663 O O . GLY A 1 86 ? -4.520 -7.405 18.049 1.00 46.72 86 GLY A O 1
ATOM 664 N N . ALA A 1 87 ? -4.517 -5.457 19.165 1.00 49.44 87 ALA A N 1
ATOM 665 C CA . ALA A 1 87 ? -5.165 -4.654 18.131 1.00 49.44 87 ALA A CA 1
ATOM 666 C C . ALA A 1 87 ? -4.515 -3.261 18.066 1.00 49.44 87 ALA A C 1
ATOM 668 O O . ALA A 1 87 ? -5.017 -2.305 18.655 1.00 49.44 87 ALA A O 1
ATOM 669 N N . GLY A 1 88 ? -3.369 -3.170 17.380 1.00 56.72 88 GLY A N 1
ATOM 670 C CA . GLY A 1 88 ? -2.580 -1.936 17.247 1.00 56.72 88 GLY A CA 1
ATOM 671 C C . GLY A 1 88 ? -1.068 -2.163 17.335 1.00 56.72 88 GLY A C 1
ATOM 672 O O . GLY A 1 88 ? -0.422 -1.633 18.235 1.00 56.72 88 GLY A O 1
ATOM 673 N N . THR A 1 89 ? -0.509 -2.992 16.447 1.00 58.47 89 THR A N 1
ATOM 674 C CA . THR A 1 89 ? 0.950 -3.194 16.313 1.00 58.47 89 THR A CA 1
ATOM 675 C C . THR A 1 89 ? 1.614 -2.218 15.350 1.00 58.47 89 THR A C 1
ATOM 677 O O . THR A 1 89 ? 2.801 -1.937 15.499 1.00 58.47 89 THR A O 1
ATOM 680 N N . LEU A 1 90 ? 0.854 -1.699 14.388 1.00 59.84 90 LEU A N 1
ATOM 681 C CA . LEU A 1 90 ? 1.307 -0.667 13.470 1.00 59.84 90 LEU A CA 1
ATOM 682 C C . LEU A 1 90 ? 1.236 0.697 14.168 1.00 59.84 90 LEU A C 1
ATOM 684 O O . LEU A 1 90 ? 0.364 0.953 15.005 1.00 59.84 90 LEU A O 1
ATOM 688 N N . THR A 1 91 ? 2.231 1.528 13.883 1.00 70.38 91 THR A N 1
ATOM 689 C CA . THR A 1 91 ? 2.268 2.933 14.279 1.00 70.38 91 THR A CA 1
ATOM 690 C C . THR A 1 91 ? 2.071 3.780 13.033 1.00 70.38 91 THR A C 1
ATOM 692 O O . THR A 1 91 ? 2.441 3.361 11.938 1.00 70.38 91 THR A O 1
ATOM 695 N N . SER A 1 92 ? 1.650 5.032 13.197 1.00 68.19 92 SER A N 1
ATOM 696 C CA . SER A 1 92 ? 1.454 5.988 12.092 1.00 68.19 92 SER A CA 1
ATOM 697 C C . SER A 1 92 ? 2.755 6.467 11.410 1.00 68.19 92 SER A C 1
ATOM 699 O O . SER A 1 92 ? 2.795 7.523 10.793 1.00 68.19 92 SER A O 1
ATOM 701 N N . GLN A 1 93 ? 3.835 5.693 11.552 1.00 73.44 93 GLN A N 1
ATOM 702 C CA . GLN A 1 93 ? 5.114 5.793 10.843 1.00 73.44 93 GLN A CA 1
ATOM 703 C C . GLN A 1 93 ? 5.513 4.447 10.200 1.00 73.44 93 GLN A C 1
ATOM 705 O O . GLN A 1 93 ? 6.635 4.305 9.721 1.00 73.44 93 GLN A O 1
ATOM 710 N N . SER A 1 94 ? 4.642 3.430 10.237 1.00 83.94 94 SER A N 1
ATOM 711 C CA . SER A 1 94 ? 4.945 2.099 9.719 1.00 83.94 94 SER A CA 1
ATOM 712 C C . SER A 1 94 ? 4.892 2.109 8.196 1.00 83.94 94 SER A C 1
ATO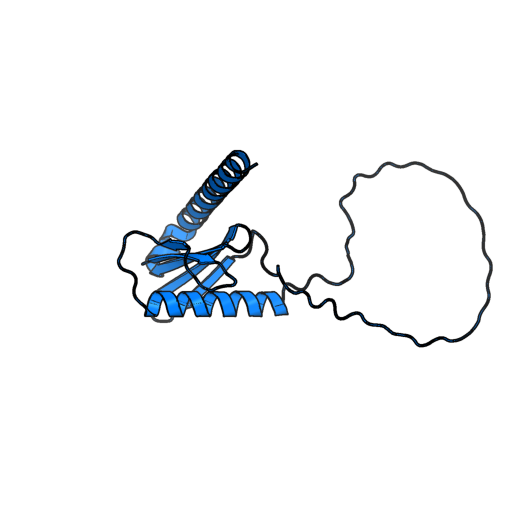M 714 O O . SER A 1 94 ? 3.867 2.442 7.596 1.00 83.94 94 SER A O 1
ATOM 716 N N . ILE A 1 95 ? 6.026 1.765 7.590 1.00 92.19 95 ILE A N 1
ATOM 717 C CA . ILE A 1 95 ? 6.249 1.689 6.149 1.00 92.19 95 ILE A CA 1
ATOM 718 C C . ILE A 1 95 ? 6.967 0.366 5.880 1.00 92.19 95 ILE A C 1
ATOM 720 O O . ILE A 1 95 ? 7.943 0.038 6.554 1.00 92.19 95 ILE A O 1
ATOM 724 N N . ALA A 1 96 ? 6.504 -0.377 4.881 1.00 94.88 96 ALA A N 1
ATOM 725 C CA . ALA A 1 96 ? 7.114 -1.609 4.409 1.00 94.88 96 ALA A CA 1
ATOM 726 C C . ALA A 1 96 ? 7.284 -1.547 2.888 1.00 94.88 96 ALA A C 1
ATOM 728 O O . ALA A 1 96 ? 6.387 -1.120 2.163 1.00 94.88 96 ALA A O 1
ATOM 729 N N . ILE A 1 97 ? 8.451 -1.958 2.393 1.00 96.56 97 ILE A N 1
ATOM 730 C CA . ILE A 1 97 ? 8.797 -1.901 0.969 1.00 96.56 97 ILE A CA 1
ATOM 731 C C . ILE A 1 97 ? 9.364 -3.260 0.573 1.00 96.56 97 ILE A C 1
ATOM 733 O O . ILE A 1 97 ? 10.445 -3.635 1.028 1.00 96.56 97 ILE A O 1
ATOM 737 N N . ILE A 1 98 ? 8.657 -3.989 -0.290 1.00 97.06 98 ILE A N 1
ATOM 738 C CA . ILE A 1 98 ? 9.139 -5.250 -0.863 1.00 97.06 98 ILE A CA 1
ATOM 739 C C . ILE A 1 98 ? 9.488 -5.038 -2.332 1.00 97.06 98 ILE A C 1
ATOM 741 O O . ILE A 1 98 ? 8.684 -4.537 -3.117 1.00 97.06 98 ILE A O 1
ATOM 745 N N . ARG A 1 99 ? 10.700 -5.458 -2.707 1.00 97.44 99 ARG A N 1
ATOM 746 C CA . ARG A 1 99 ? 11.139 -5.555 -4.102 1.00 97.44 99 ARG A CA 1
ATOM 747 C C . ARG A 1 99 ? 11.011 -6.992 -4.575 1.00 97.44 99 ARG A C 1
ATOM 749 O O . ARG A 1 99 ? 11.553 -7.900 -3.949 1.00 97.44 99 ARG A O 1
ATOM 756 N N . LEU A 1 100 ? 10.326 -7.179 -5.691 1.00 96.31 100 LEU A N 1
ATOM 757 C CA . LEU A 1 100 ? 10.179 -8.456 -6.373 1.00 96.31 100 LEU A CA 1
ATOM 758 C C . LEU A 1 100 ? 11.209 -8.572 -7.505 1.00 96.31 100 LEU A C 1
ATOM 760 O O . LEU A 1 100 ? 11.695 -7.574 -8.036 1.00 96.31 100 LEU A O 1
ATOM 764 N N . SER A 1 101 ? 11.527 -9.803 -7.907 1.00 96.44 101 SER A N 1
ATOM 765 C CA . SER A 1 101 ? 12.528 -10.107 -8.943 1.00 96.44 101 SER A CA 1
ATOM 766 C C . SER A 1 101 ? 12.118 -9.727 -10.375 1.00 96.44 101 SER A C 1
ATOM 768 O O . SER A 1 101 ? 12.916 -9.880 -11.294 1.00 96.44 101 SER A O 1
ATOM 770 N N . ASN A 1 102 ? 10.893 -9.238 -10.575 1.00 95.12 102 ASN A N 1
ATOM 771 C CA . ASN A 1 102 ? 10.321 -8.792 -11.850 1.00 95.12 102 ASN A CA 1
ATOM 772 C C . ASN A 1 102 ? 10.283 -7.248 -11.972 1.00 95.12 102 ASN A C 1
ATOM 774 O O . ASN A 1 102 ? 9.358 -6.693 -12.569 1.00 95.12 102 ASN A O 1
ATOM 778 N N . ASP A 1 103 ? 11.240 -6.559 -11.341 1.00 96.19 103 ASP A N 1
ATOM 779 C CA . ASP A 1 103 ? 11.314 -5.097 -11.177 1.00 96.19 103 ASP A CA 1
ATOM 780 C C . ASP A 1 103 ? 10.009 -4.452 -10.666 1.00 96.19 103 ASP A C 1
ATOM 782 O O . ASP A 1 103 ? 9.654 -3.338 -11.059 1.00 96.19 103 ASP A O 1
ATOM 786 N N . THR A 1 104 ? 9.268 -5.148 -9.803 1.00 96.62 104 THR A N 1
ATOM 787 C CA . THR A 1 104 ? 8.069 -4.602 -9.151 1.00 96.62 104 THR A CA 1
ATOM 788 C C . THR A 1 104 ? 8.389 -4.248 -7.705 1.00 96.62 104 THR A C 1
ATOM 790 O O . THR A 1 104 ? 9.041 -5.016 -6.998 1.00 96.62 104 THR A O 1
ATOM 793 N N . VAL A 1 105 ? 7.926 -3.085 -7.256 1.00 97.81 105 VAL A N 1
ATOM 794 C CA . VAL A 1 105 ? 8.033 -2.624 -5.870 1.00 97.81 105 VAL A CA 1
ATOM 795 C C . VAL A 1 105 ? 6.632 -2.506 -5.295 1.00 97.81 105 VAL A C 1
ATOM 797 O O . VAL A 1 105 ? 5.804 -1.768 -5.826 1.00 97.81 105 VAL A O 1
ATOM 800 N N . VAL A 1 106 ? 6.380 -3.222 -4.202 1.00 97.75 106 VAL A N 1
ATOM 801 C CA . VAL A 1 106 ? 5.185 -3.048 -3.375 1.00 97.75 106 VAL A CA 1
ATOM 802 C C . VAL A 1 106 ? 5.577 -2.144 -2.215 1.00 97.75 106 VAL A C 1
ATOM 804 O O . VAL A 1 106 ? 6.317 -2.553 -1.320 1.00 97.75 106 VAL A O 1
ATOM 807 N N . TYR A 1 107 ? 5.118 -0.899 -2.263 1.00 97.19 107 TYR A N 1
ATOM 808 C CA . TYR A 1 107 ? 5.252 0.076 -1.187 1.00 97.19 107 TYR A CA 1
ATOM 809 C C . TYR A 1 107 ? 3.974 0.058 -0.353 1.00 97.19 107 TYR A C 1
ATOM 811 O O . TYR A 1 107 ? 2.881 0.171 -0.901 1.00 97.19 107 TYR A O 1
ATOM 819 N N . GLN A 1 108 ? 4.091 -0.043 0.964 1.00 96.19 108 GLN A N 1
ATOM 820 C CA . GLN A 1 108 ? 2.968 -0.025 1.891 1.00 96.19 108 GLN A CA 1
ATOM 821 C C . GLN A 1 108 ? 3.250 0.941 3.040 1.00 96.19 108 GLN A C 1
ATOM 823 O O . GLN A 1 108 ? 4.343 0.920 3.598 1.00 96.19 108 GLN A O 1
ATOM 828 N N . CYS A 1 109 ? 2.267 1.746 3.438 1.00 93.00 109 CYS A N 1
ATOM 829 C CA . CYS A 1 109 ? 2.346 2.559 4.651 1.00 93.00 109 CYS A CA 1
ATOM 830 C C . CYS A 1 109 ? 1.008 2.623 5.398 1.00 93.00 109 CYS A C 1
ATOM 832 O O . CYS A 1 109 ? -0.060 2.575 4.785 1.00 93.00 109 CYS A O 1
ATOM 834 N N . GLU A 1 110 ? 1.053 2.762 6.727 1.00 92.06 110 GLU A N 1
ATOM 835 C CA . GLU A 1 110 ? -0.118 3.204 7.495 1.00 92.06 110 GLU A CA 1
ATOM 836 C C . GLU A 1 110 ? -0.439 4.658 7.110 1.00 92.06 110 GLU A C 1
ATOM 838 O O . GLU A 1 110 ? 0.452 5.506 7.062 1.00 92.06 110 GLU A O 1
ATOM 843 N N . VAL A 1 111 ? -1.708 4.958 6.829 1.00 92.38 111 VAL A N 1
ATOM 844 C CA . VAL A 1 111 ? -2.163 6.321 6.484 1.00 92.38 111 VAL A CA 1
ATOM 845 C C . VAL A 1 111 ? -3.250 6.862 7.406 1.00 92.38 111 VAL A C 1
ATOM 847 O O . VAL A 1 111 ? -3.494 8.062 7.408 1.00 92.38 111 VAL A O 1
ATOM 850 N N . ALA A 1 112 ? -3.886 5.993 8.190 1.00 89.12 112 ALA A N 1
ATOM 851 C CA . ALA A 1 112 ? -4.706 6.340 9.346 1.00 89.12 112 ALA A CA 1
ATOM 852 C C . ALA A 1 112 ? -4.876 5.087 10.222 1.00 89.12 112 ALA A C 1
ATOM 854 O O . ALA A 1 112 ? -4.508 3.981 9.824 1.00 89.12 112 ALA A O 1
ATOM 855 N N . GLN A 1 113 ? -5.507 5.224 11.391 1.00 86.62 113 GLN A N 1
ATOM 856 C CA . GLN A 1 113 ? -5.808 4.078 12.251 1.00 86.62 113 GLN A CA 1
ATOM 857 C C . GLN A 1 113 ? -6.616 3.006 11.487 1.00 86.62 113 GLN A C 1
ATOM 859 O O . GLN A 1 113 ? -7.712 3.281 11.001 1.00 86.62 113 GLN A O 1
ATOM 864 N N . TYR A 1 114 ? -6.066 1.789 11.413 1.00 89.50 114 TYR A N 1
ATOM 865 C CA . TYR A 1 114 ? -6.577 0.641 10.641 1.00 89.50 114 TYR A CA 1
ATOM 866 C C . TYR A 1 114 ? -6.571 0.791 9.109 1.00 89.50 114 TYR A C 1
ATOM 868 O O . TYR A 1 114 ? -7.034 -0.125 8.434 1.00 89.50 114 TYR A O 1
ATOM 876 N N . LEU A 1 115 ? -6.019 1.874 8.546 1.00 94.12 115 LEU A N 1
ATOM 877 C CA . LEU A 1 115 ? -5.932 2.079 7.098 1.00 94.12 115 LEU A CA 1
ATOM 878 C C . LEU A 1 115 ? -4.489 2.050 6.594 1.00 94.12 115 LEU A C 1
ATOM 880 O O . LEU A 1 115 ? -3.647 2.823 7.054 1.00 94.12 115 LEU A O 1
ATOM 884 N N . ALA A 1 116 ? -4.230 1.210 5.591 1.00 95.88 116 ALA A N 1
ATOM 885 C CA . ALA A 1 116 ? -2.952 1.151 4.887 1.00 95.88 116 ALA A CA 1
ATOM 886 C C . ALA A 1 116 ? -3.112 1.544 3.416 1.00 95.88 116 ALA A C 1
ATOM 888 O O . ALA A 1 116 ? -3.979 1.023 2.713 1.00 95.88 116 ALA A O 1
ATOM 889 N N . LEU A 1 117 ? -2.237 2.420 2.930 1.00 97.25 117 LEU A N 1
ATOM 890 C CA . LEU A 1 117 ? -2.037 2.635 1.502 1.00 97.25 117 LEU A CA 1
ATOM 891 C C . LEU A 1 117 ? -1.048 1.579 1.002 1.00 97.25 117 LEU A C 1
ATOM 893 O O . LEU A 1 117 ? 0.019 1.410 1.586 1.00 97.25 117 LEU A O 1
ATOM 897 N N . SER A 1 118 ? -1.400 0.862 -0.062 1.00 97.12 118 SER A N 1
ATOM 898 C CA . SER A 1 118 ? -0.513 -0.081 -0.751 1.00 97.12 118 SER A CA 1
ATOM 899 C C . SER A 1 118 ? -0.419 0.292 -2.229 1.00 97.12 118 SER A C 1
ATOM 901 O O . SER A 1 118 ? -1.439 0.403 -2.911 1.00 97.12 118 SER A O 1
ATOM 903 N N . CYS A 1 119 ? 0.803 0.500 -2.712 1.00 97.19 119 CYS A N 1
ATOM 904 C CA . CYS A 1 119 ? 1.130 0.971 -4.051 1.00 97.19 119 CYS A CA 1
ATOM 905 C C . CYS A 1 119 ? 2.058 -0.027 -4.752 1.00 97.19 119 CYS A C 1
ATOM 907 O O . CYS A 1 119 ? 3.112 -0.379 -4.226 1.00 97.19 119 CYS A O 1
ATOM 909 N N . ILE A 1 120 ? 1.690 -0.442 -5.962 1.00 97.50 120 ILE A N 1
ATOM 910 C CA . ILE A 1 120 ? 2.495 -1.295 -6.839 1.00 97.50 120 ILE A CA 1
ATOM 911 C C . ILE A 1 120 ? 3.126 -0.404 -7.910 1.00 97.50 120 ILE A C 1
ATOM 913 O O . ILE A 1 120 ? 2.414 0.198 -8.717 1.00 97.50 120 ILE A O 1
ATOM 917 N N . LEU A 1 121 ? 4.454 -0.328 -7.927 1.00 96.50 121 LEU A N 1
ATOM 918 C CA . LEU A 1 121 ? 5.254 0.550 -8.787 1.00 96.50 121 LEU A CA 1
ATOM 919 C C . LEU A 1 121 ? 6.310 -0.258 -9.554 1.00 96.50 121 LEU A C 1
ATOM 921 O O . LEU A 1 121 ? 6.714 -1.335 -9.110 1.00 96.50 121 LEU A O 1
ATOM 925 N N . ARG A 1 122 ? 6.807 0.258 -10.684 1.00 97.38 122 ARG A N 1
ATOM 926 C CA . ARG A 1 122 ? 8.049 -0.267 -11.282 1.00 97.38 122 ARG A CA 1
ATOM 927 C C . ARG A 1 122 ? 9.254 0.154 -10.432 1.00 97.38 122 ARG A C 1
ATOM 929 O O . ARG A 1 122 ? 9.290 1.273 -9.920 1.00 97.38 122 ARG A O 1
ATOM 936 N N . ALA A 1 123 ? 10.262 -0.709 -10.315 1.00 96.94 123 ALA A N 1
ATOM 937 C CA . ALA A 1 123 ? 11.474 -0.424 -9.544 1.00 96.94 123 ALA A CA 1
ATOM 938 C C . ALA A 1 123 ? 12.223 0.801 -10.080 1.00 96.94 123 ALA A C 1
ATOM 940 O O . ALA A 1 123 ? 12.604 1.663 -9.299 1.00 96.94 123 ALA A O 1
ATOM 941 N N . GLU A 1 124 ? 12.327 0.939 -11.404 1.00 96.25 124 GLU A N 1
ATOM 942 C CA . GLU A 1 124 ? 12.908 2.121 -12.053 1.00 96.25 124 GLU A CA 1
ATOM 943 C C . GLU A 1 124 ? 12.148 3.421 -11.717 1.00 96.25 124 GLU A C 1
ATOM 945 O O . GLU A 1 124 ? 12.774 4.434 -11.403 1.00 96.25 124 GLU A O 1
ATOM 950 N N . THR A 1 125 ? 10.807 3.386 -11.698 1.00 94.12 125 THR A N 1
ATOM 951 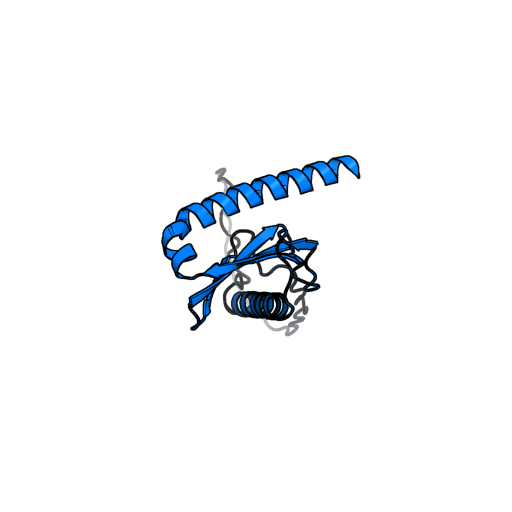C CA . THR A 1 125 ? 9.961 4.522 -11.299 1.00 94.12 125 THR A CA 1
ATOM 952 C C . THR A 1 125 ? 10.187 4.874 -9.832 1.00 94.12 125 THR A C 1
ATOM 954 O O . THR A 1 125 ? 10.304 6.054 -9.500 1.00 94.12 125 THR A O 1
ATOM 957 N N . TYR A 1 126 ? 10.264 3.867 -8.958 1.00 95.44 126 TYR A N 1
ATOM 958 C CA . TYR A 1 126 ? 10.503 4.060 -7.531 1.00 95.44 126 TYR A CA 1
ATOM 959 C C . TYR A 1 126 ? 11.895 4.650 -7.266 1.00 95.44 126 TYR A C 1
ATOM 961 O O . TYR A 1 126 ? 12.012 5.676 -6.601 1.00 95.44 126 TYR A O 1
ATOM 969 N N . ASP A 1 127 ? 12.946 4.053 -7.832 1.00 95.56 127 ASP A N 1
ATOM 970 C CA . ASP A 1 127 ? 14.337 4.466 -7.620 1.00 95.56 127 ASP A CA 1
ATOM 971 C C . ASP A 1 127 ? 14.613 5.883 -8.129 1.00 95.56 127 ASP A C 1
ATOM 973 O O . ASP A 1 127 ? 15.308 6.653 -7.467 1.00 95.56 127 ASP A O 1
ATOM 977 N N . ALA A 1 128 ? 14.024 6.264 -9.265 1.00 96.94 128 ALA A N 1
ATOM 978 C CA . ALA A 1 128 ? 14.152 7.617 -9.797 1.00 96.94 128 ALA A CA 1
ATOM 979 C C . ALA A 1 128 ? 13.397 8.677 -8.969 1.00 96.94 128 ALA A C 1
ATOM 981 O O . ALA A 1 128 ? 13.790 9.843 -8.984 1.00 96.94 128 ALA A O 1
ATOM 982 N N . ASN A 1 129 ? 12.320 8.301 -8.262 1.00 95.56 129 ASN A N 1
ATOM 983 C CA . ASN A 1 129 ? 11.364 9.255 -7.683 1.00 95.56 129 ASN A CA 1
ATOM 984 C C . ASN A 1 129 ? 11.094 9.081 -6.173 1.00 95.56 129 ASN A C 1
ATOM 986 O O . ASN A 1 129 ? 10.186 9.739 -5.668 1.00 95.56 129 ASN A O 1
ATOM 990 N N . THR A 1 130 ? 11.848 8.252 -5.436 1.00 93.81 130 THR A N 1
ATOM 991 C CA . THR A 1 130 ? 11.552 7.871 -4.029 1.00 93.81 130 THR A CA 1
ATOM 992 C C . THR A 1 130 ? 11.208 9.062 -3.125 1.00 93.81 130 THR A C 1
ATOM 994 O O . THR A 1 130 ? 10.173 9.046 -2.467 1.00 93.81 130 THR A O 1
ATOM 997 N N . GLY A 1 131 ? 11.978 10.157 -3.176 1.00 95.06 131 GLY A N 1
ATOM 998 C CA . GLY A 1 131 ? 11.711 11.349 -2.358 1.00 95.06 131 GLY A CA 1
ATOM 999 C C . GLY A 1 131 ? 10.449 12.130 -2.761 1.00 95.06 131 GLY A C 1
ATOM 1000 O O . GLY A 1 131 ? 9.817 12.754 -1.913 1.00 95.06 131 GLY A O 1
ATOM 1001 N N . ILE A 1 132 ? 10.044 12.074 -4.035 1.00 95.81 132 ILE A N 1
ATOM 1002 C CA . ILE A 1 132 ? 8.780 12.660 -4.516 1.00 95.81 132 ILE A CA 1
ATOM 1003 C C . ILE A 1 132 ? 7.602 11.769 -4.101 1.00 95.81 132 ILE A C 1
ATOM 1005 O O . ILE A 1 132 ? 6.562 12.281 -3.696 1.00 95.81 132 ILE A O 1
ATOM 1009 N N . VAL A 1 133 ? 7.769 10.444 -4.169 1.00 92.75 133 VAL A N 1
ATOM 1010 C CA . VAL A 1 133 ? 6.767 9.467 -3.714 1.00 92.75 133 VAL A CA 1
ATOM 1011 C C . VAL A 1 133 ? 6.503 9.639 -2.217 1.00 92.75 133 VAL A C 1
ATOM 1013 O O . VAL A 1 133 ? 5.355 9.835 -1.831 1.00 92.75 133 VAL A O 1
ATOM 1016 N N . GLU A 1 134 ? 7.548 9.656 -1.389 1.00 91.94 134 GLU A N 1
ATOM 1017 C CA . GLU A 1 134 ? 7.444 9.862 0.063 1.00 91.94 134 GLU A CA 1
ATOM 1018 C C . GLU A 1 134 ? 6.799 11.214 0.414 1.00 91.94 134 GLU A C 1
ATOM 1020 O O . GLU A 1 134 ? 5.882 11.261 1.235 1.00 91.94 134 GLU A O 1
ATOM 1025 N N . TYR A 1 135 ? 7.198 12.304 -0.256 1.00 95.56 135 TYR A N 1
ATOM 1026 C CA . TYR A 1 135 ? 6.581 13.622 -0.067 1.00 95.56 135 TYR A CA 1
ATOM 1027 C C . TYR A 1 135 ? 5.083 13.624 -0.413 1.00 95.56 135 TYR A C 1
ATOM 1029 O O . TYR A 1 135 ? 4.260 14.073 0.386 1.00 95.56 135 TYR A O 1
ATOM 1037 N N . ASN A 1 136 ? 4.711 13.083 -1.577 1.00 95.12 136 ASN A N 1
ATOM 1038 C CA . ASN A 1 136 ? 3.316 13.024 -2.017 1.00 95.12 136 ASN A CA 1
ATOM 1039 C C . ASN A 1 136 ? 2.454 12.141 -1.099 1.00 95.12 136 ASN A C 1
ATOM 1041 O O . ASN A 1 136 ? 1.275 12.433 -0.905 1.00 95.12 136 ASN A O 1
ATOM 1045 N N . ILE A 1 137 ? 3.032 11.085 -0.516 1.00 92.81 137 ILE A N 1
ATOM 1046 C CA . ILE A 1 137 ? 2.357 10.231 0.469 1.00 92.81 137 ILE A CA 1
ATOM 1047 C C . ILE A 1 137 ? 2.1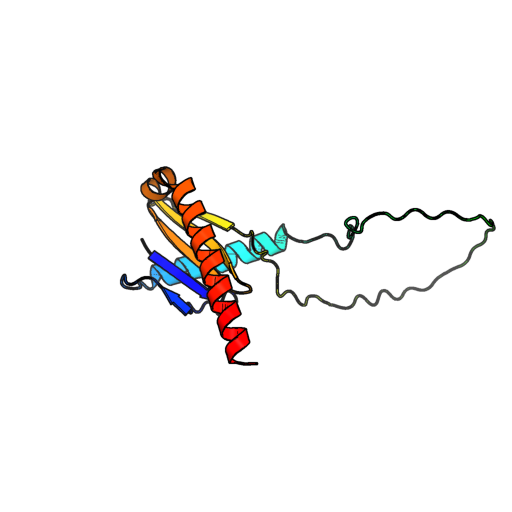08 10.989 1.777 1.00 92.81 137 ILE A C 1
ATOM 1049 O O . ILE A 1 137 ? 1.008 10.881 2.313 1.00 92.81 137 ILE A O 1
ATOM 1053 N N . GLY A 1 138 ? 3.050 11.817 2.240 1.00 92.75 138 GLY A N 1
ATOM 1054 C CA . GLY A 1 138 ? 2.823 12.721 3.376 1.00 92.75 138 GLY A CA 1
ATOM 1055 C C . GLY A 1 138 ? 1.671 13.701 3.120 1.00 92.75 138 GLY A C 1
ATOM 1056 O O . GLY A 1 138 ? 0.735 13.783 3.911 1.00 92.75 138 GLY A O 1
ATOM 1057 N N . VAL A 1 139 ? 1.661 14.360 1.953 1.00 96.00 139 VAL A N 1
ATOM 1058 C CA . VAL A 1 139 ? 0.559 15.257 1.544 1.00 96.00 139 VAL A CA 1
ATOM 1059 C C . VAL A 1 139 ? -0.787 14.515 1.475 1.00 96.00 139 VAL A C 1
ATOM 1061 O O . VAL A 1 139 ? -1.820 15.056 1.873 1.00 96.00 139 VAL A O 1
ATOM 1064 N N . PHE A 1 140 ? -0.792 13.264 1.004 1.00 95.00 140 PHE A N 1
ATOM 1065 C CA . PHE A 1 140 ? -1.987 12.418 0.990 1.00 95.00 140 PHE A CA 1
ATOM 1066 C C . PHE A 1 140 ? -2.466 12.045 2.403 1.00 95.00 140 PHE A C 1
ATOM 1068 O O . PHE A 1 140 ? -3.667 12.111 2.664 1.00 95.00 140 PHE A O 1
ATOM 1075 N N . GLN A 1 141 ? -1.555 11.687 3.316 1.00 92.88 141 GLN A N 1
ATOM 1076 C CA . GLN A 1 141 ? -1.872 11.395 4.719 1.00 92.88 141 GLN A CA 1
ATOM 1077 C C . GLN A 1 141 ? -2.511 12.607 5.409 1.00 92.88 141 GLN A C 1
ATOM 1079 O O . GLN A 1 141 ? -3.562 12.466 6.033 1.00 92.88 141 GLN A O 1
ATOM 1084 N N . ASP A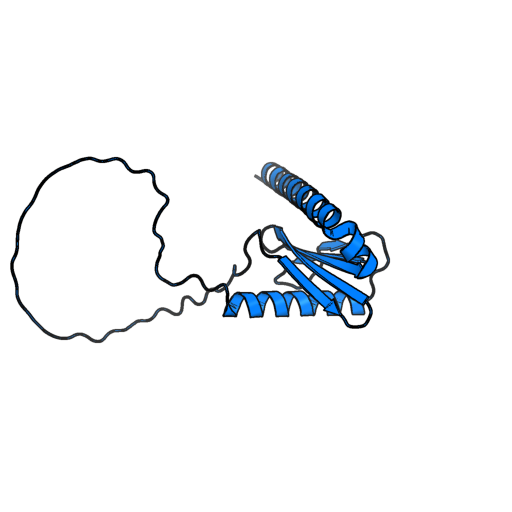 1 142 ? -1.934 13.801 5.250 1.00 93.69 142 ASP A N 1
ATOM 1085 C CA . ASP A 1 142 ? -2.469 15.039 5.828 1.00 93.69 142 ASP A CA 1
ATOM 1086 C C . ASP A 1 142 ? -3.890 15.340 5.316 1.00 93.69 142 ASP A C 1
ATOM 1088 O O . ASP A 1 142 ? -4.809 15.570 6.109 1.00 93.69 142 ASP A O 1
ATOM 1092 N N . GLY A 1 143 ? -4.109 15.250 3.999 1.00 94.81 143 GLY A N 1
ATOM 1093 C CA . GLY A 1 143 ? -5.434 15.437 3.398 1.00 94.81 143 GLY A CA 1
ATOM 1094 C C . GLY A 1 143 ? -6.456 14.377 3.834 1.00 94.81 143 GLY A C 1
ATOM 1095 O O . GLY A 1 143 ? -7.618 14.698 4.096 1.00 94.81 143 GLY A O 1
ATOM 1096 N N . LEU A 1 144 ? -6.039 13.114 3.972 1.00 93.56 144 LEU A N 1
ATOM 1097 C CA . LEU A 1 144 ? -6.897 12.033 4.465 1.00 93.56 144 LEU A CA 1
ATOM 1098 C C . LEU A 1 144 ? -7.307 12.265 5.928 1.00 93.56 144 LEU A C 1
ATOM 1100 O O . LEU A 1 144 ? -8.477 12.080 6.276 1.00 93.56 144 LEU A O 1
ATOM 1104 N N . HIS A 1 145 ? -6.376 12.714 6.774 1.00 92.19 145 HIS A N 1
ATOM 1105 C CA . HIS A 1 145 ? -6.664 13.082 8.158 1.00 92.19 145 HIS A CA 1
ATOM 1106 C C . HIS A 1 145 ? -7.672 14.234 8.253 1.00 92.19 145 HIS A C 1
ATOM 1108 O O . HIS A 1 145 ? -8.594 14.154 9.071 1.00 92.19 145 HIS A O 1
ATOM 1114 N N . GLU A 1 146 ? -7.563 15.259 7.400 1.00 93.88 146 GLU A N 1
ATOM 1115 C CA . GLU A 1 146 ? -8.537 16.356 7.352 1.00 93.88 146 GLU A CA 1
ATOM 1116 C C . GLU A 1 146 ? -9.944 15.849 6.992 1.00 93.88 146 GLU A C 1
ATOM 1118 O O . GLU A 1 146 ? -10.908 16.126 7.711 1.00 93.88 146 GLU A O 1
ATOM 1123 N N . VAL A 1 147 ? -10.072 15.034 5.938 1.00 91.88 147 VAL A N 1
ATOM 1124 C CA . VAL A 1 147 ? -11.360 14.453 5.508 1.00 91.88 147 VAL A CA 1
ATOM 1125 C C . VAL A 1 147 ? -11.998 13.607 6.619 1.00 91.88 147 VAL A C 1
ATOM 1127 O O . VAL A 1 147 ? -13.204 13.706 6.872 1.00 91.88 147 VAL A O 1
ATOM 1130 N N . ILE A 1 148 ? -11.201 12.801 7.328 1.00 89.75 148 ILE A N 1
ATOM 1131 C CA . ILE A 1 148 ? -11.670 12.004 8.472 1.00 89.75 148 ILE A CA 1
ATOM 1132 C C . ILE A 1 148 ? -12.114 12.913 9.632 1.00 89.75 148 ILE A C 1
ATOM 1134 O O . ILE A 1 148 ? -13.135 12.633 10.268 1.00 89.75 148 ILE A O 1
ATOM 1138 N N . ALA A 1 149 ? -11.390 14.000 9.912 1.00 89.31 149 ALA A N 1
ATOM 1139 C CA . ALA A 1 149 ? -11.734 14.952 10.966 1.00 89.31 149 ALA A CA 1
ATOM 1140 C C . ALA A 1 149 ? -13.038 15.708 10.661 1.00 89.31 149 ALA A C 1
ATOM 1142 O O . ALA A 1 149 ? -13.944 15.722 11.497 1.00 89.31 149 ALA A O 1
ATOM 1143 N N . GLN A 1 150 ? -13.192 16.253 9.449 1.00 88.88 150 GLN A N 1
ATOM 1144 C CA . GLN A 1 150 ? -14.417 16.944 9.028 1.00 88.88 150 GLN A CA 1
ATOM 1145 C C . GLN A 1 150 ? -15.654 16.040 9.149 1.00 88.88 150 GLN A C 1
ATOM 1147 O O . GLN A 1 150 ? -16.704 16.482 9.621 1.00 88.88 150 GLN A O 1
ATOM 1152 N N . ARG A 1 151 ? -15.536 14.752 8.793 1.00 80.75 151 ARG A N 1
ATOM 1153 C CA . ARG A 1 151 ? -16.647 13.796 8.900 1.00 80.75 151 ARG A CA 1
ATOM 1154 C C . ARG A 1 151 ? -17.055 13.506 10.348 1.00 80.75 151 ARG A C 1
ATOM 1156 O O . ARG A 1 151 ? -18.240 13.304 10.596 1.00 80.75 151 ARG A O 1
ATOM 1163 N N . LYS A 1 152 ? -16.123 13.530 11.310 1.00 77.50 152 LYS A N 1
ATOM 1164 C CA . LYS A 1 152 ? -16.449 13.393 12.745 1.00 77.50 152 LYS A CA 1
ATOM 1165 C C . LYS A 1 152 ? -17.307 14.560 13.248 1.00 77.50 152 LYS A C 1
ATOM 1167 O O . LYS A 1 152 ? -18.224 14.327 14.024 1.00 77.50 152 LYS A O 1
ATOM 1172 N N . HIS A 1 153 ? -17.064 15.779 12.763 1.00 75.94 153 HIS A N 1
ATOM 1173 C CA . HIS A 1 153 ? -17.847 16.966 13.134 1.00 75.94 153 HIS A CA 1
ATOM 1174 C C . HIS A 1 153 ? -19.259 17.020 12.528 1.00 75.94 153 HIS A C 1
ATOM 1176 O O . HIS A 1 153 ? -20.092 17.756 13.038 1.00 75.94 153 HIS A O 1
ATOM 1182 N N . GLN A 1 154 ? -19.541 16.270 11.457 1.00 69.62 154 GLN A N 1
ATOM 1183 C CA . GLN A 1 154 ? -20.875 16.221 10.832 1.00 69.62 154 GLN A CA 1
ATOM 1184 C C . GLN A 1 154 ? -21.791 15.128 11.412 1.00 69.62 154 GLN A C 1
ATOM 1186 O O . GLN A 1 154 ? -22.968 15.069 11.065 1.00 69.62 154 GLN A O 1
ATOM 1191 N N . VAL A 1 155 ? -21.245 14.228 12.238 1.00 67.44 155 VAL A N 1
ATOM 1192 C CA . VAL A 1 155 ? -21.945 13.049 12.791 1.00 67.44 155 VAL A CA 1
ATOM 1193 C C . VAL A 1 155 ? -22.131 13.152 14.318 1.00 67.44 155 VAL A C 1
ATOM 1195 O O . VAL A 1 155 ? -22.821 12.319 14.903 1.00 67.44 155 VAL A O 1
ATOM 1198 N N . ALA A 1 156 ? -21.538 14.171 14.949 1.00 53.28 156 ALA A N 1
ATOM 1199 C CA . ALA A 1 156 ? -21.658 14.496 16.372 1.00 53.28 156 ALA A CA 1
ATOM 1200 C C . ALA A 1 156 ? -22.647 15.652 16.604 1.00 53.28 156 ALA A C 1
ATOM 1202 O O . ALA A 1 156 ? -23.367 15.582 17.624 1.00 53.28 156 ALA A O 1
#

InterPro domains:
  IPR006762 Gtr1/RagA G protein [PTHR11259] (1-153)